Protein AF-A0A5N9DXM7-F1 (afdb_monomer)

Structure (mmCIF, N/CA/C/O backbone):
data_AF-A0A5N9DXM7-F1
#
_entry.id   AF-A0A5N9DXM7-F1
#
loop_
_atom_site.group_PDB
_atom_site.id
_atom_site.type_symbol
_atom_site.label_atom_id
_atom_site.label_alt_id
_atom_site.label_comp_id
_atom_site.label_asym_id
_atom_site.label_entity_id
_atom_site.label_seq_id
_atom_site.pdbx_PDB_ins_code
_atom_site.Cartn_x
_atom_site.Cartn_y
_atom_site.Cartn_z
_atom_site.occupancy
_atom_site.B_iso_or_equiv
_atom_site.auth_seq_id
_atom_site.auth_comp_id
_atom_site.auth_asym_id
_atom_site.auth_atom_id
_atom_site.pdbx_PDB_model_num
ATOM 1 N N . MET A 1 1 ? -6.124 -7.887 -9.034 1.00 94.44 1 MET A N 1
ATOM 2 C CA . MET A 1 1 ? -6.059 -6.763 -10.009 1.00 94.44 1 MET A CA 1
ATOM 3 C C . MET A 1 1 ? -5.107 -5.729 -9.440 1.00 94.44 1 MET A C 1
ATOM 5 O O . MET A 1 1 ? -5.046 -5.665 -8.226 1.00 94.44 1 MET A O 1
ATOM 9 N N . ALA A 1 2 ? -4.367 -4.974 -10.249 1.00 96.19 2 ALA A N 1
ATOM 10 C CA . ALA A 1 2 ? -3.411 -3.991 -9.736 1.00 96.19 2 ALA A CA 1
ATOM 11 C C . ALA A 1 2 ? -3.694 -2.6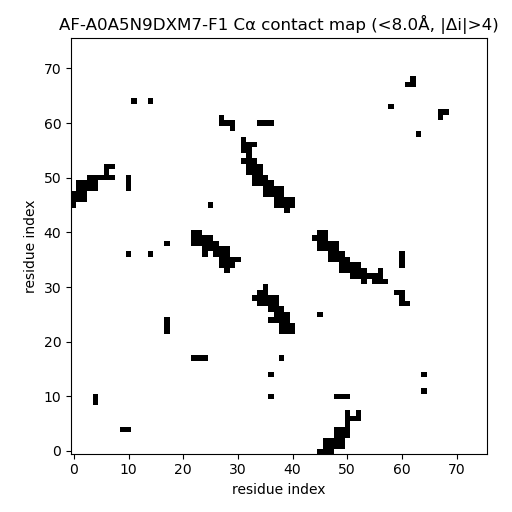09 -10.327 1.00 96.19 2 ALA A C 1
ATOM 13 O O . ALA A 1 2 ? -4.033 -2.503 -11.509 1.00 96.19 2 ALA A O 1
ATOM 14 N N . TRP A 1 3 ? -3.577 -1.579 -9.499 1.00 97.50 3 TRP A N 1
ATOM 15 C CA . TRP A 1 3 ? -3.766 -0.185 -9.861 1.00 97.50 3 TRP A CA 1
ATOM 16 C C . TRP A 1 3 ? -2.556 0.623 -9.401 1.00 97.50 3 TRP A C 1
ATOM 18 O O . TRP A 1 3 ? -2.209 0.613 -8.221 1.00 97.50 3 TRP A O 1
ATOM 28 N N . GLU A 1 4 ? -1.922 1.309 -10.344 1.00 97.94 4 GLU A N 1
ATOM 29 C CA . GLU A 1 4 ? -0.767 2.160 -10.077 1.00 97.94 4 GLU A CA 1
ATOM 30 C C . GLU A 1 4 ? -1.228 3.535 -9.583 1.00 97.94 4 GLU A C 1
ATOM 32 O O . GLU A 1 4 ? -2.113 4.153 -10.181 1.00 97.94 4 GLU A O 1
ATOM 37 N N . LEU A 1 5 ? -0.640 4.000 -8.487 1.00 98.06 5 LEU A N 1
ATOM 38 C CA . LEU A 1 5 ? -0.788 5.355 -7.967 1.00 98.06 5 LEU A CA 1
ATOM 39 C C . LEU A 1 5 ? 0.443 6.189 -8.338 1.00 98.06 5 LEU A C 1
ATOM 41 O O . LEU A 1 5 ? 1.480 5.665 -8.738 1.00 98.06 5 LEU A O 1
ATOM 45 N N . SER A 1 6 ? 0.326 7.503 -8.201 1.00 97.56 6 SER A N 1
ATOM 46 C CA . SER A 1 6 ? 1.331 8.457 -8.673 1.00 97.56 6 SER A CA 1
ATOM 47 C C . SER A 1 6 ? 2.586 8.470 -7.802 1.00 97.56 6 SER A C 1
ATOM 49 O O . SER A 1 6 ? 3.691 8.589 -8.326 1.00 97.56 6 SER A O 1
ATOM 51 N N . ASP A 1 7 ? 2.421 8.396 -6.476 1.00 97.38 7 ASP A N 1
ATOM 52 C CA . ASP A 1 7 ? 3.513 8.504 -5.509 1.00 97.38 7 ASP A CA 1
ATOM 53 C C . ASP A 1 7 ? 3.144 7.959 -4.111 1.00 97.38 7 ASP A C 1
ATOM 55 O O . ASP A 1 7 ? 2.022 7.521 -3.834 1.00 97.38 7 ASP A O 1
ATOM 59 N N . MET A 1 8 ? 4.124 7.986 -3.202 1.00 97.19 8 MET A N 1
ATOM 60 C CA . MET A 1 8 ? 3.974 7.522 -1.822 1.00 97.19 8 MET A CA 1
ATOM 61 C C . MET A 1 8 ? 2.935 8.309 -1.016 1.00 97.19 8 MET A C 1
ATOM 63 O O . MET A 1 8 ? 2.337 7.754 -0.092 1.00 97.19 8 MET A O 1
ATOM 67 N N . ASP A 1 9 ? 2.701 9.583 -1.326 1.00 97.44 9 ASP A N 1
ATOM 68 C CA . ASP A 1 9 ? 1.707 10.375 -0.607 1.00 97.44 9 ASP A CA 1
ATOM 69 C C . ASP A 1 9 ? 0.287 9.999 -1.046 1.00 97.44 9 ASP A C 1
ATOM 71 O O . ASP A 1 9 ? -0.598 9.874 -0.194 1.00 97.44 9 ASP A O 1
ATOM 75 N N . GLU A 1 10 ? 0.078 9.690 -2.329 1.00 98.25 10 GLU A N 1
ATOM 76 C CA . GLU A 1 10 ? -1.176 9.108 -2.812 1.00 98.25 10 GLU A CA 1
ATOM 77 C C . GLU A 1 10 ? -1.434 7.723 -2.197 1.00 98.25 10 GLU A C 1
ATOM 79 O O . GLU A 1 10 ? -2.553 7.443 -1.763 1.00 98.25 10 GLU A O 1
ATOM 84 N N . LEU A 1 11 ? -0.403 6.881 -2.057 1.00 97.81 11 LEU A N 1
ATOM 85 C CA . LEU A 1 11 ? -0.538 5.575 -1.403 1.00 97.81 11 LEU A CA 1
ATOM 86 C C . LEU A 1 11 ? -0.875 5.696 0.095 1.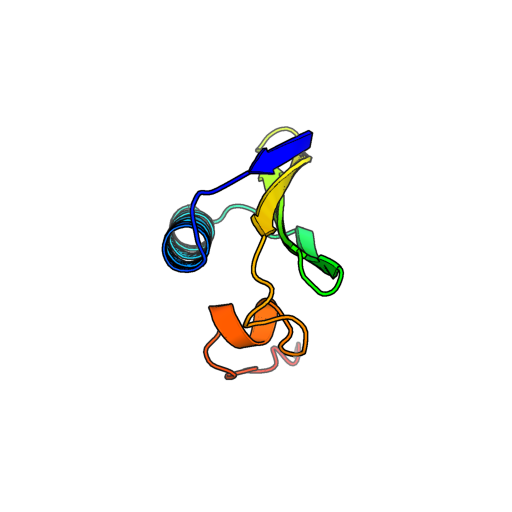00 97.81 11 LEU A C 1
ATOM 88 O O . LEU A 1 11 ? -1.733 4.963 0.590 1.00 97.81 11 LEU A O 1
ATOM 92 N N . LYS A 1 12 ? -0.266 6.644 0.823 1.00 97.75 12 LYS A N 1
ATOM 93 C CA . LYS A 1 12 ? -0.639 6.949 2.221 1.00 97.75 12 LYS A CA 1
ATOM 94 C C . LYS A 1 12 ? -2.080 7.437 2.328 1.00 97.75 12 LYS A C 1
ATOM 96 O O . LYS A 1 12 ? -2.796 7.043 3.247 1.00 97.75 12 LYS A O 1
ATOM 101 N N . HIS A 1 13 ? -2.512 8.286 1.397 1.00 98.19 13 HIS A N 1
ATOM 102 C CA . HIS A 1 13 ? -3.889 8.762 1.360 1.00 98.19 13 HIS A CA 1
ATOM 103 C C . HIS A 1 13 ? -4.867 7.612 1.083 1.00 98.19 13 HIS A C 1
ATOM 105 O O . HIS A 1 13 ? -5.859 7.472 1.796 1.00 98.19 13 HIS A O 1
ATOM 111 N N . ALA A 1 14 ? -4.562 6.739 0.120 1.00 98.06 14 ALA A N 1
ATOM 112 C CA . ALA A 1 14 ? -5.354 5.544 -0.155 1.00 98.06 14 ALA A CA 1
ATOM 113 C C . ALA A 1 14 ? -5.436 4.616 1.068 1.00 98.06 14 ALA A C 1
ATOM 115 O O . ALA A 1 14 ? -6.520 4.150 1.411 1.00 98.06 14 ALA A O 1
ATOM 116 N N . TYR A 1 15 ? -4.322 4.409 1.778 1.00 98.12 15 TYR A N 1
ATOM 117 C CA . TYR A 1 15 ? -4.301 3.665 3.037 1.00 98.12 15 TYR A CA 1
ATOM 118 C C . TYR A 1 15 ? -5.236 4.276 4.092 1.00 98.12 15 TYR A C 1
ATOM 120 O O . TYR A 1 15 ? -6.008 3.550 4.715 1.00 98.12 15 TYR A O 1
ATOM 128 N N . GLN A 1 16 ? -5.244 5.603 4.251 1.00 98.12 16 GLN A N 1
ATOM 129 C CA . GLN A 1 16 ? -6.169 6.264 5.176 1.00 98.12 16 GLN A CA 1
ATOM 130 C C . GLN A 1 16 ? -7.635 6.073 4.760 1.00 98.12 16 GLN A C 1
ATOM 132 O O . GLN A 1 16 ? -8.468 5.754 5.602 1.00 98.12 16 GLN A O 1
ATOM 137 N N . VAL A 1 17 ? -7.950 6.185 3.466 1.00 97.81 17 VAL A N 1
ATOM 138 C CA . VAL A 1 17 ? -9.306 5.934 2.943 1.00 97.81 17 VAL A CA 1
ATOM 139 C C . VAL A 1 17 ? -9.753 4.498 3.227 1.00 97.81 17 VAL A C 1
ATOM 141 O O . VAL A 1 17 ? -10.900 4.279 3.617 1.00 97.81 17 VAL A O 1
ATOM 144 N N . VAL A 1 18 ? -8.859 3.522 3.064 1.00 97.62 18 VAL A N 1
ATOM 145 C CA . VAL A 1 18 ? -9.110 2.106 3.377 1.00 97.62 18 VAL A CA 1
ATOM 146 C C . VAL A 1 18 ? -9.456 1.928 4.858 1.00 97.62 18 VAL A C 1
ATOM 148 O O . VAL A 1 18 ? -10.464 1.290 5.167 1.00 97.62 18 VAL A O 1
ATOM 151 N N . LEU A 1 19 ? -8.688 2.545 5.763 1.00 96.88 19 LEU A N 1
ATOM 152 C CA . LEU A 1 19 ? -8.958 2.515 7.204 1.00 96.88 19 LEU A CA 1
ATOM 153 C C . LEU A 1 19 ? -10.292 3.187 7.560 1.00 96.88 19 LEU A C 1
ATOM 155 O O . LEU A 1 19 ? -11.107 2.595 8.267 1.00 96.88 19 LEU A O 1
ATOM 159 N N . ASP A 1 20 ? -10.540 4.389 7.038 1.00 98.00 20 ASP A N 1
ATOM 160 C CA . ASP A 1 20 ? -11.736 5.188 7.341 1.00 98.00 20 ASP A CA 1
ATOM 161 C C . ASP A 1 20 ? -13.034 4.501 6.889 1.00 98.00 20 ASP A C 1
ATOM 163 O O . ASP A 1 20 ? -14.096 4.716 7.474 1.00 98.00 20 ASP A O 1
ATOM 167 N N . ASN A 1 21 ? -12.954 3.655 5.857 1.00 97.25 21 ASN A N 1
ATOM 168 C CA . ASN A 1 21 ? -14.087 2.904 5.314 1.00 97.25 21 ASN A CA 1
ATOM 169 C C . ASN A 1 21 ? -14.136 1.446 5.792 1.00 97.25 21 ASN A C 1
ATOM 171 O O . ASN A 1 21 ? -14.999 0.692 5.340 1.00 97.25 21 ASN A O 1
ATOM 175 N N . ASN A 1 22 ? -13.243 1.046 6.704 1.00 96.12 22 ASN A N 1
ATOM 176 C CA . ASN A 1 22 ? -13.165 -0.313 7.240 1.00 96.12 22 ASN A CA 1
ATOM 177 C C . ASN A 1 22 ? -13.061 -1.384 6.130 1.00 96.12 22 ASN A C 1
ATOM 179 O O . ASN A 1 22 ? -13.675 -2.451 6.211 1.00 96.12 22 ASN A O 1
ATOM 183 N N . VAL A 1 23 ? -12.305 -1.065 5.076 1.00 97.62 23 VAL A N 1
ATOM 184 C CA . VAL A 1 23 ? -11.979 -1.983 3.981 1.00 97.62 23 VAL A CA 1
ATOM 185 C C . VAL A 1 23 ? -10.908 -2.960 4.467 1.00 97.62 23 VAL A C 1
ATOM 187 O O . VAL A 1 23 ? -9.971 -2.574 5.167 1.00 97.62 23 VAL A O 1
ATOM 190 N N . GLU A 1 24 ? -11.041 -4.240 4.117 1.00 97.69 24 GLU A N 1
ATOM 191 C CA . GLU A 1 24 ? -10.084 -5.267 4.533 1.00 97.69 24 GLU A CA 1
ATOM 192 C C . GLU A 1 24 ? -8.726 -5.037 3.864 1.00 97.69 24 GLU A C 1
ATOM 194 O O . GLU A 1 24 ? -8.622 -5.044 2.637 1.00 97.69 24 GLU A O 1
ATOM 199 N N . ILE A 1 25 ? -7.676 -4.898 4.676 1.00 97.88 25 ILE A N 1
ATOM 200 C CA . 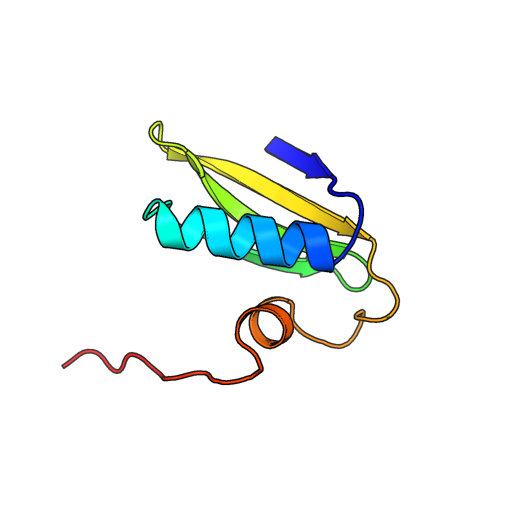ILE A 1 25 ? -6.288 -4.946 4.217 1.00 97.88 25 ILE A CA 1
ATOM 201 C C . ILE A 1 25 ? -5.860 -6.413 4.189 1.00 97.88 25 ILE A C 1
ATOM 203 O O . ILE A 1 25 ? -5.676 -7.036 5.234 1.00 97.88 25 ILE A O 1
ATOM 207 N N . ALA A 1 26 ? -5.686 -6.954 2.986 1.00 97.69 26 ALA A N 1
ATOM 208 C CA . ALA A 1 26 ? -5.233 -8.323 2.767 1.00 97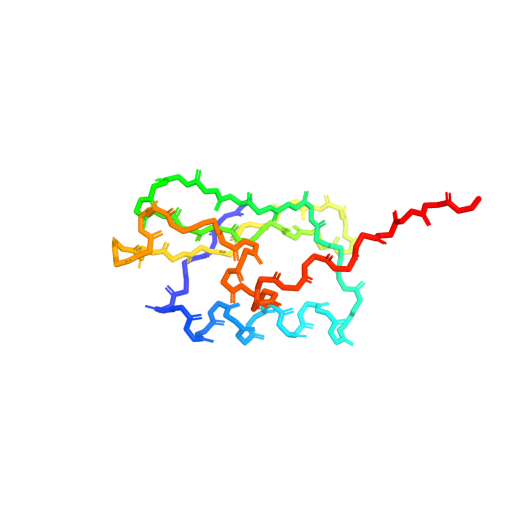.69 26 ALA A CA 1
ATOM 209 C C . ALA A 1 26 ? -3.718 -8.479 2.988 1.00 97.69 26 ALA A C 1
ATOM 211 O O . ALA A 1 26 ? -3.251 -9.571 3.314 1.00 97.69 26 ALA A O 1
ATOM 212 N N . GLY A 1 27 ? -2.942 -7.398 2.843 1.00 97.38 27 GLY A N 1
ATOM 213 C CA . GLY A 1 27 ? -1.506 -7.424 3.105 1.00 97.38 27 GLY A CA 1
ATOM 214 C C . GLY A 1 27 ? -0.734 -6.221 2.573 1.00 97.38 27 GLY A C 1
ATOM 215 O O . GLY A 1 27 ? -1.286 -5.298 1.976 1.00 97.38 27 GLY A O 1
ATOM 216 N N . PHE A 1 28 ? 0.580 -6.264 2.784 1.00 97.50 28 PHE A N 1
ATOM 217 C CA . PHE A 1 28 ? 1.535 -5.271 2.302 1.00 97.50 28 PHE A CA 1
ATOM 218 C C . PHE A 1 28 ? 2.563 -5.971 1.405 1.00 97.50 28 PHE A C 1
ATOM 220 O O . PHE A 1 28 ? 3.314 -6.831 1.865 1.00 97.50 28 PHE A O 1
ATOM 227 N N . GLY A 1 29 ? 2.576 -5.612 0.126 1.00 93.81 29 GLY A N 1
ATOM 228 C CA . GLY A 1 29 ? 3.561 -6.024 -0.861 1.00 93.81 29 GLY A CA 1
ATOM 229 C C . GLY A 1 29 ? 4.826 -5.195 -0.760 1.00 93.81 29 GLY A C 1
ATOM 230 O O . GLY A 1 29 ? 4.798 -3.970 -0.894 1.00 93.81 29 GLY A O 1
ATOM 231 N N . ASP A 1 30 ? 5.944 -5.883 -0.565 1.00 90.12 30 ASP A N 1
ATOM 232 C CA . ASP A 1 30 ? 7.271 -5.307 -0.703 1.00 90.12 30 ASP A CA 1
ATOM 233 C C . ASP A 1 30 ? 8.042 -6.082 -1.773 1.00 90.12 30 ASP A C 1
ATOM 235 O O . ASP A 1 30 ? 8.443 -7.234 -1.581 1.00 90.12 30 ASP A O 1
ATOM 239 N N . HIS A 1 31 ? 8.200 -5.452 -2.933 1.00 90.31 31 HIS A N 1
ATOM 240 C CA . HIS A 1 31 ? 8.896 -6.005 -4.089 1.00 90.31 31 HIS A CA 1
ATOM 241 C C . HIS A 1 31 ? 10.121 -5.145 -4.431 1.00 90.31 31 HIS A C 1
ATOM 243 O O . HIS A 1 31 ? 10.418 -4.884 -5.596 1.00 90.31 31 HIS A O 1
ATOM 249 N N . GLY A 1 32 ? 10.837 -4.683 -3.398 1.00 91.75 32 GLY A N 1
ATOM 250 C CA . GLY A 1 32 ? 12.009 -3.826 -3.543 1.00 91.75 32 GLY A CA 1
ATOM 251 C C . GLY A 1 32 ? 11.590 -2.420 -3.951 1.00 91.75 32 GLY A C 1
ATOM 252 O O . GLY A 1 32 ? 11.054 -1.675 -3.135 1.00 91.75 32 GLY A O 1
ATOM 253 N N . VAL A 1 33 ? 11.818 -2.060 -5.215 1.00 94.38 33 VAL A N 1
ATOM 254 C CA . VAL A 1 33 ? 11.472 -0.729 -5.742 1.00 94.38 33 VAL A CA 1
ATOM 255 C C . VAL A 1 33 ? 9.971 -0.529 -5.935 1.00 94.38 33 VAL A C 1
ATOM 257 O O . VAL A 1 33 ? 9.552 0.595 -6.156 1.00 94.38 33 VAL A O 1
ATOM 260 N N . THR A 1 34 ? 9.153 -1.576 -5.835 1.00 97.00 34 THR A N 1
ATOM 261 C CA . THR A 1 34 ? 7.689 -1.466 -5.886 1.00 97.00 34 THR A CA 1
ATOM 262 C C . THR A 1 34 ? 7.094 -1.729 -4.510 1.00 97.00 34 THR A C 1
ATOM 264 O O . THR A 1 34 ? 7.453 -2.706 -3.843 1.00 97.00 34 THR A O 1
ATOM 267 N N . LYS A 1 35 ? 6.161 -0.868 -4.095 1.00 97.81 35 LYS A N 1
ATOM 268 C CA . LYS A 1 35 ? 5.413 -0.995 -2.838 1.00 97.81 35 LYS A CA 1
ATOM 269 C C . LYS A 1 35 ? 3.929 -1.124 -3.154 1.00 97.81 35 LYS A C 1
ATOM 271 O O . LYS A 1 35 ? 3.414 -0.315 -3.919 1.00 97.81 35 LYS A O 1
ATOM 276 N N . GLY A 1 36 ? 3.260 -2.118 -2.570 1.00 97.88 36 GLY A N 1
ATOM 277 C CA . GLY A 1 36 ? 1.855 -2.431 -2.848 1.00 97.88 36 GLY A CA 1
ATOM 278 C C . GLY A 1 36 ? 1.017 -2.602 -1.583 1.00 97.88 36 GLY A C 1
ATOM 27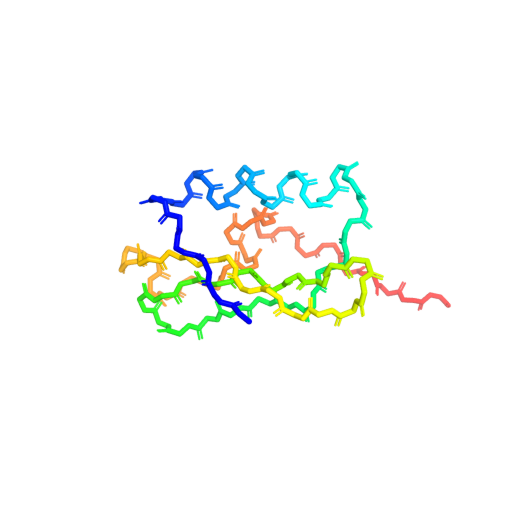9 O O . GLY A 1 36 ? 1.410 -3.308 -0.660 1.00 97.88 36 GLY A O 1
ATOM 280 N N . LEU A 1 37 ? -0.155 -1.980 -1.521 1.00 98.38 37 LEU A N 1
ATOM 281 C CA . LEU A 1 37 ? -1.175 -2.228 -0.505 1.00 98.38 37 LEU A CA 1
ATOM 282 C C . LEU A 1 37 ? -2.241 -3.154 -1.096 1.00 98.38 37 LEU A C 1
ATOM 284 O O . LEU A 1 37 ? -2.905 -2.787 -2.063 1.00 98.38 37 LEU A O 1
ATOM 288 N N . TYR A 1 38 ? -2.427 -4.331 -0.505 1.00 98.44 38 TYR A N 1
ATOM 289 C CA . TYR A 1 38 ? -3.456 -5.277 -0.927 1.00 98.44 38 TYR A CA 1
ATOM 290 C C . TYR A 1 38 ? -4.720 -5.070 -0.101 1.00 98.44 38 TYR A C 1
ATOM 292 O O . TYR A 1 38 ? -4.677 -5.111 1.130 1.00 98.44 38 TYR A O 1
ATOM 300 N N . ILE A 1 39 ? -5.849 -4.891 -0.780 1.00 98.44 39 ILE A N 1
ATOM 301 C CA . ILE A 1 39 ? -7.176 -4.750 -0.180 1.00 98.44 39 ILE A CA 1
ATOM 302 C C . ILE A 1 39 ? -8.155 -5.758 -0.779 1.00 98.44 39 ILE A C 1
ATOM 304 O O . ILE A 1 39 ? -7.959 -6.216 -1.907 1.00 98.44 39 ILE A O 1
ATOM 308 N N . ARG A 1 40 ? -9.229 -6.082 -0.052 1.00 98.31 40 ARG A N 1
ATOM 309 C CA . ARG A 1 40 ? -10.388 -6.774 -0.632 1.00 98.31 40 ARG A CA 1
ATOM 310 C C . ARG A 1 40 ? -11.548 -5.820 -0.827 1.00 98.31 40 ARG A C 1
ATOM 312 O O . ARG A 1 40 ? -11.905 -5.071 0.081 1.00 98.31 40 ARG A O 1
ATOM 319 N N . ASP A 1 41 ? -12.155 -5.883 -2.003 1.00 95.75 41 ASP A N 1
ATOM 320 C CA . ASP A 1 41 ? -13.449 -5.251 -2.224 1.00 95.75 41 ASP A CA 1
ATOM 321 C C . ASP A 1 41 ? -14.578 -6.015 -1.487 1.00 95.75 41 ASP A C 1
ATOM 323 O O . ASP A 1 41 ? -14.345 -7.096 -0.932 1.00 95.75 41 ASP A O 1
ATOM 327 N N . PRO A 1 42 ? -15.813 -5.482 -1.455 1.00 95.25 42 PRO A N 1
ATOM 328 C CA . PRO A 1 42 ? -16.940 -6.146 -0.795 1.00 95.25 42 PRO A CA 1
ATOM 329 C C . PRO A 1 42 ? -17.299 -7.532 -1.353 1.00 95.25 42 PRO A C 1
ATOM 331 O O . PRO A 1 42 ? -17.930 -8.317 -0.647 1.00 95.25 42 PRO A O 1
ATOM 334 N N . ASP A 1 43 ? -16.900 -7.839 -2.590 1.00 96.81 43 ASP A N 1
ATOM 335 C CA . ASP A 1 43 ? -17.098 -9.145 -3.223 1.00 96.81 43 ASP A CA 1
ATOM 336 C C . ASP A 1 43 ? -15.952 -10.128 -2.889 1.00 96.81 43 ASP A C 1
ATOM 338 O O . ASP A 1 43 ? -15.975 -11.294 -3.292 1.00 96.81 43 ASP A O 1
ATOM 342 N N . GLY A 1 44 ? -14.956 -9.684 -2.114 1.00 95.94 44 GLY A N 1
ATOM 343 C CA . GLY A 1 44 ? -13.798 -10.464 -1.684 1.00 95.94 44 GLY A CA 1
ATOM 344 C C . GLY A 1 44 ? -12.670 -10.522 -2.716 1.00 95.94 44 GLY A C 1
ATOM 345 O O . GLY A 1 44 ? -11.720 -11.296 -2.534 1.00 95.94 44 GLY A O 1
ATOM 346 N N . ILE A 1 45 ? -12.760 -9.730 -3.788 1.00 97.19 45 ILE A N 1
ATOM 347 C CA . ILE A 1 45 ? -11.763 -9.669 -4.854 1.00 97.19 45 ILE A CA 1
ATOM 348 C C . ILE A 1 45 ? -10.566 -8.859 -4.364 1.00 97.19 45 ILE A C 1
ATOM 350 O O . ILE A 1 45 ? -10.702 -7.739 -3.877 1.00 97.19 45 ILE A O 1
ATOM 354 N N . GLU A 1 46 ? -9.376 -9.433 -4.522 1.00 98.06 46 GLU A N 1
ATOM 355 C CA . GLU A 1 46 ? -8.130 -8.783 -4.133 1.00 98.06 46 GLU A CA 1
ATOM 356 C C . GLU A 1 46 ? -7.674 -7.755 -5.182 1.00 98.06 46 GLU A C 1
ATOM 358 O O . GLU A 1 46 ? -7.537 -8.040 -6.388 1.00 98.06 46 GLU A O 1
ATOM 363 N N . ILE A 1 47 ? -7.421 -6.544 -4.695 1.00 97.88 47 ILE A N 1
ATOM 364 C CA . ILE A 1 47 ? -6.930 -5.399 -5.452 1.00 97.88 47 ILE A CA 1
ATOM 365 C C . ILE A 1 47 ? -5.626 -4.932 -4.808 1.00 97.88 47 ILE A C 1
ATOM 367 O O . ILE A 1 47 ? -5.560 -4.728 -3.601 1.00 97.88 47 ILE A O 1
ATOM 371 N N . GLU A 1 48 ? -4.596 -4.743 -5.621 1.00 98.31 48 GLU A N 1
ATOM 372 C CA . GLU A 1 48 ? -3.330 -4.138 -5.227 1.00 98.31 48 GLU A CA 1
ATOM 373 C C . GLU A 1 48 ? -3.314 -2.669 -5.658 1.00 98.31 48 GLU A C 1
ATOM 375 O O . GLU A 1 48 ? -3.531 -2.359 -6.829 1.00 98.31 48 GLU A O 1
ATOM 380 N N . LEU A 1 49 ? -3.043 -1.771 -4.717 1.00 98.31 49 LEU A N 1
ATOM 381 C CA . LEU A 1 49 ? -2.728 -0.369 -4.975 1.00 98.31 49 LEU A CA 1
ATOM 382 C C . LEU A 1 49 ? -1.217 -0.212 -4.839 1.00 98.31 49 LEU A C 1
ATOM 384 O O . LEU A 1 49 ? -0.697 -0.380 -3.737 1.00 98.31 49 LEU A O 1
ATOM 388 N N . PHE A 1 50 ? -0.502 0.063 -5.926 1.00 98.31 50 PHE A N 1
ATOM 389 C CA . PHE A 1 50 ? 0.962 0.058 -5.910 1.00 98.31 50 PHE A CA 1
ATOM 390 C C . PHE A 1 50 ? 1.579 1.328 -6.475 1.00 98.31 50 PHE A C 1
ATOM 392 O O . PHE A 1 50 ? 0.939 2.075 -7.207 1.00 98.31 50 PHE A O 1
ATOM 399 N N . ILE A 1 51 ? 2.848 1.537 -6.139 1.00 98.25 51 ILE A N 1
ATOM 400 C CA . ILE A 1 51 ? 3.704 2.594 -6.679 1.00 98.25 51 ILE A CA 1
ATOM 401 C C . ILE A 1 51 ? 5.101 2.049 -6.959 1.00 98.25 51 ILE A C 1
ATOM 403 O O . ILE A 1 51 ? 5.567 1.127 -6.277 1.00 98.25 51 ILE A O 1
ATOM 407 N N . GLU A 1 52 ? 5.802 2.667 -7.904 1.00 97.81 52 GLU A N 1
ATOM 408 C CA . GLU A 1 52 ? 7.261 2.605 -7.956 1.00 97.81 52 GLU A CA 1
ATOM 409 C C . GLU A 1 52 ? 7.837 3.629 -6.964 1.00 97.81 52 GLU A C 1
ATOM 411 O O . GLU A 1 52 ? 7.539 4.818 -7.021 1.00 97.81 52 GLU A O 1
ATOM 416 N N . ALA A 1 53 ? 8.641 3.153 -6.021 1.00 96.62 53 ALA A N 1
ATOM 417 C CA . ALA A 1 53 ? 9.231 3.912 -4.927 1.00 96.62 53 ALA A CA 1
ATOM 418 C C . ALA A 1 53 ? 10.682 3.450 -4.661 1.00 96.62 53 ALA A C 1
ATOM 420 O O . ALA A 1 53 ? 10.964 2.839 -3.618 1.00 96.62 53 ALA A O 1
ATOM 421 N N . PRO A 1 54 ? 11.632 3.699 -5.589 1.00 96.38 54 PRO A N 1
ATOM 422 C CA . PRO A 1 54 ? 13.022 3.261 -5.448 1.00 96.38 54 PRO A CA 1
ATOM 423 C C . PRO A 1 54 ? 13.715 3.847 -4.211 1.00 96.38 54 PRO A C 1
ATOM 425 O O . PRO A 1 54 ? 14.584 3.213 -3.616 1.00 96.38 54 PRO A O 1
ATOM 428 N N . GLU A 1 55 ? 13.312 5.040 -3.775 1.00 95.75 55 GLU A N 1
ATOM 429 C CA . GLU A 1 55 ? 13.818 5.695 -2.570 1.00 95.75 55 GLU A CA 1
ATOM 430 C C . GLU A 1 55 ? 13.454 4.949 -1.275 1.00 95.75 55 GLU A C 1
ATOM 432 O O . GLU A 1 55 ? 14.118 5.129 -0.252 1.00 95.75 55 GLU A O 1
ATOM 437 N N . PHE A 1 56 ? 12.452 4.066 -1.333 1.00 94.50 56 PHE A N 1
ATOM 438 C CA . PHE A 1 56 ? 11.996 3.231 -0.225 1.00 94.50 56 PHE A CA 1
ATOM 439 C C . PHE A 1 56 ? 12.354 1.751 -0.401 1.00 94.50 56 PHE A C 1
ATOM 441 O O . PHE A 1 56 ? 11.827 0.918 0.333 1.00 94.50 56 PHE A O 1
ATOM 448 N N . GLU A 1 57 ? 13.269 1.392 -1.312 1.00 95.44 57 GLU A N 1
ATOM 449 C CA . GLU A 1 57 ? 13.616 -0.007 -1.628 1.00 95.44 57 GLU A CA 1
ATOM 450 C C . GLU A 1 57 ? 13.830 -0.875 -0.375 1.00 95.44 57 GLU A C 1
ATOM 452 O O . GLU A 1 57 ? 13.358 -2.007 -0.302 1.00 95.44 57 GLU A O 1
ATOM 457 N N . LYS A 1 58 ? 14.489 -0.319 0.646 1.00 95.31 58 LYS A N 1
ATOM 458 C CA . LYS A 1 58 ? 14.879 -1.029 1.875 1.00 95.31 58 LYS A CA 1
ATOM 459 C C . LYS A 1 58 ? 13.910 -0.865 3.045 1.00 95.31 58 LYS A C 1
ATOM 461 O O . LYS A 1 58 ? 14.172 -1.420 4.109 1.00 95.31 58 LYS A O 1
ATOM 466 N N . THR A 1 59 ? 12.845 -0.088 2.880 1.00 94.62 59 THR A N 1
ATOM 467 C CA . THR A 1 59 ? 11.877 0.185 3.944 1.00 94.62 59 THR A CA 1
ATOM 468 C C . THR A 1 59 ? 10.573 -0.559 3.647 1.00 94.62 59 THR A C 1
ATOM 470 O O . THR A 1 59 ? 9.971 -0.324 2.594 1.00 94.62 59 THR A O 1
ATOM 473 N N . PRO A 1 60 ? 10.111 -1.444 4.548 1.00 95.31 60 PRO A N 1
ATOM 474 C CA . PRO A 1 60 ? 8.828 -2.120 4.394 1.00 95.31 60 PRO A CA 1
ATOM 475 C C . PRO A 1 60 ? 7.671 -1.132 4.288 1.00 95.31 60 PRO A C 1
ATOM 477 O O . PRO A 1 60 ? 7.579 -0.200 5.088 1.00 95.31 60 PRO A O 1
ATOM 480 N N . LEU A 1 61 ? 6.737 -1.361 3.358 1.00 95.88 61 LEU A N 1
ATOM 481 C CA . LEU A 1 61 ? 5.584 -0.468 3.177 1.00 95.88 61 LEU A CA 1
ATOM 482 C C . LEU A 1 61 ? 4.789 -0.280 4.479 1.00 95.88 61 LEU A C 1
ATOM 484 O O . LEU A 1 61 ? 4.398 0.836 4.810 1.00 95.88 61 LEU A O 1
ATOM 488 N N . GLN A 1 62 ? 4.594 -1.355 5.246 1.00 95.88 62 GLN A N 1
ATOM 489 C CA . GLN A 1 62 ? 3.887 -1.286 6.524 1.00 95.88 62 GLN A CA 1
ATOM 490 C C . GLN A 1 62 ? 4.546 -0.295 7.497 1.00 95.88 62 GLN A C 1
ATOM 492 O O . GLN A 1 62 ? 3.845 0.436 8.194 1.00 95.88 62 GLN A O 1
ATOM 497 N N . GLU A 1 63 ? 5.878 -0.232 7.538 1.00 95.06 63 GLU A N 1
ATOM 498 C CA . GLU A 1 63 ? 6.605 0.712 8.393 1.00 95.06 63 GLU A CA 1
ATOM 499 C C . GLU A 1 63 ? 6.354 2.159 7.952 1.00 95.06 63 GLU A C 1
ATOM 501 O O . GLU A 1 63 ? 6.093 3.022 8.790 1.00 95.06 63 GLU A O 1
ATOM 506 N N . ILE A 1 64 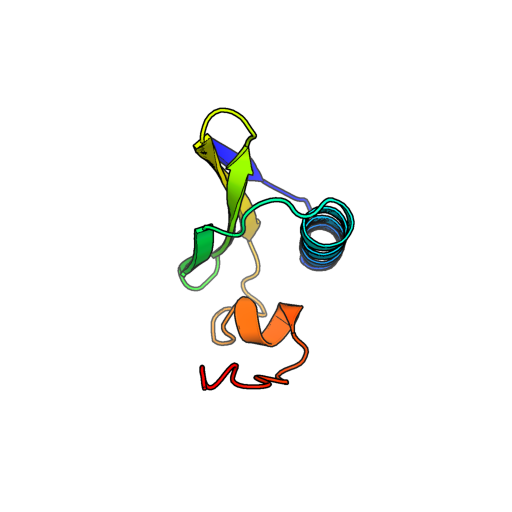? 6.349 2.402 6.638 1.00 94.88 64 ILE A N 1
ATOM 507 C CA . ILE A 1 64 ? 6.097 3.721 6.041 1.00 94.88 64 ILE A CA 1
ATOM 508 C C . ILE A 1 64 ? 4.680 4.205 6.369 1.00 94.88 64 ILE A C 1
ATOM 510 O O . ILE A 1 64 ? 4.499 5.356 6.766 1.00 94.88 64 I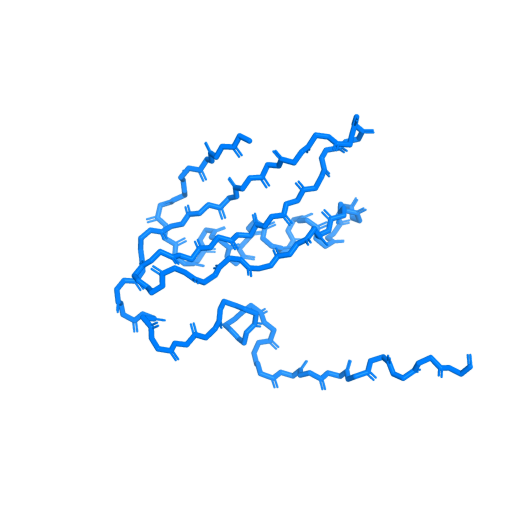LE A O 1
ATOM 514 N N . LEU A 1 65 ? 3.682 3.329 6.229 1.00 95.19 65 LEU A N 1
ATOM 515 C CA . LEU A 1 65 ? 2.270 3.669 6.426 1.00 95.19 65 LEU A CA 1
ATOM 516 C C . LEU A 1 65 ? 1.883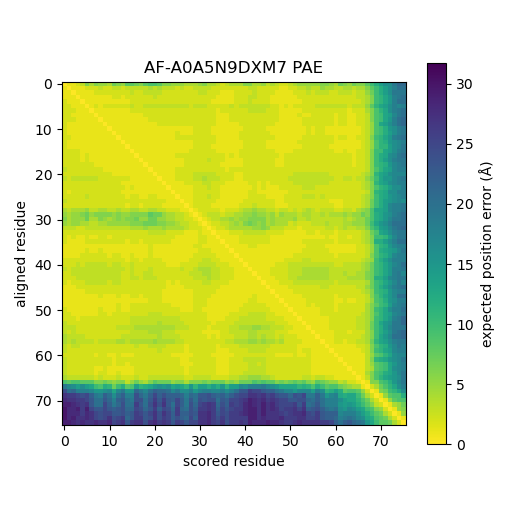 3.822 7.903 1.00 95.19 65 LEU A C 1
ATOM 518 O O . LEU A 1 65 ? 0.997 4.607 8.229 1.00 95.19 65 LEU A O 1
ATOM 522 N N . THR A 1 66 ? 2.544 3.096 8.807 1.00 91.94 66 THR A N 1
ATOM 523 C CA . THR A 1 66 ? 2.242 3.122 10.253 1.00 91.94 66 THR A CA 1
ATOM 524 C C . THR A 1 66 ? 3.172 4.033 11.059 1.00 91.94 66 THR A C 1
ATOM 526 O O . THR A 1 66 ? 3.020 4.157 12.276 1.00 91.94 66 THR A O 1
ATOM 529 N N . GLY A 1 67 ? 4.166 4.652 10.413 1.00 84.56 67 GLY A N 1
ATOM 530 C CA . GLY A 1 67 ? 5.188 5.454 11.090 1.00 84.56 67 GLY A CA 1
ATOM 531 C C . GLY A 1 67 ? 6.029 4.641 12.082 1.00 84.56 67 GLY A C 1
ATOM 532 O O . GLY A 1 67 ? 6.410 5.161 13.129 1.00 84.56 67 GLY A O 1
ATOM 533 N N . GLY A 1 68 ? 6.252 3.351 11.804 1.00 65.06 68 GLY A N 1
ATOM 534 C CA . GLY A 1 68 ? 7.019 2.435 12.660 1.00 65.06 68 GLY A CA 1
ATOM 535 C C . GLY A 1 68 ? 6.351 2.053 13.987 1.00 65.06 68 GLY A C 1
ATOM 536 O O . GLY A 1 68 ? 6.966 1.367 14.806 1.00 65.06 68 GLY A O 1
ATOM 537 N N . THR A 1 69 ? 5.096 2.449 14.223 1.00 51.94 69 THR A N 1
ATOM 538 C CA . THR A 1 69 ? 4.377 2.075 15.447 1.00 51.94 69 THR A CA 1
ATOM 539 C C . THR A 1 69 ? 3.641 0.757 15.227 1.00 51.94 69 THR A C 1
ATOM 541 O O . THR A 1 69 ? 2.438 0.721 14.984 1.00 51.94 69 THR A O 1
ATOM 544 N N . LEU A 1 70 ? 4.364 -0.358 15.343 1.00 49.41 70 LEU A N 1
ATOM 545 C CA . LEU A 1 70 ? 3.738 -1.658 15.581 1.00 49.41 70 LEU A CA 1
ATOM 546 C C . LEU A 1 70 ? 3.183 -1.664 17.011 1.00 49.41 70 LEU A C 1
ATOM 548 O O . LEU A 1 70 ? 3.850 -2.109 17.944 1.00 49.41 70 LEU A O 1
ATOM 552 N N . GLN A 1 71 ? 1.961 -1.170 17.214 1.00 43.50 71 GLN A N 1
ATOM 553 C CA . GLN A 1 71 ? 1.216 -1.560 18.405 1.00 43.50 71 GLN A CA 1
ATOM 554 C C . GLN A 1 71 ? 0.696 -2.972 18.149 1.00 43.50 71 GLN A C 1
ATOM 556 O O . GLN A 1 71 ? -0.315 -3.174 17.482 1.00 43.50 71 GLN A O 1
ATOM 561 N N . GLY A 1 72 ? 1.474 -3.953 18.610 1.00 41.81 72 GLY A N 1
ATOM 562 C CA . GLY A 1 72 ? 1.104 -5.356 18.557 1.00 41.81 72 GLY A CA 1
ATOM 563 C C . GLY A 1 72 ? -0.275 -5.550 19.170 1.00 41.81 72 GLY A C 1
ATOM 564 O O . GLY A 1 72 ? -0.481 -5.289 20.352 1.00 41.81 72 GLY A O 1
ATOM 565 N N . THR A 1 73 ? -1.218 -6.022 18.366 1.00 39.34 73 THR A N 1
ATOM 566 C CA . THR A 1 73 ? -2.437 -6.626 18.888 1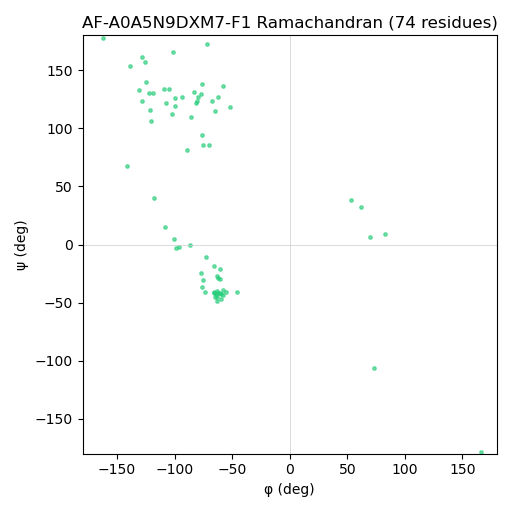.00 39.34 73 THR A CA 1
ATOM 567 C C . THR A 1 73 ? -2.048 -8.015 19.383 1.00 39.34 73 THR A C 1
ATOM 569 O O . THR A 1 73 ? -2.103 -9.001 18.652 1.00 39.34 73 THR A O 1
ATOM 572 N N . THR A 1 74 ? -1.566 -8.098 20.622 1.00 38.34 74 THR A N 1
ATOM 573 C CA . THR A 1 74 ? -1.673 -9.343 21.379 1.00 38.34 74 THR A CA 1
ATOM 574 C C . THR A 1 74 ? -3.159 -9.582 21.605 1.00 38.34 74 THR A C 1
ATOM 576 O O . THR A 1 74 ? -3.823 -8.763 22.236 1.00 38.34 74 THR A O 1
ATOM 579 N N . ALA A 1 75 ? -3.676 -10.658 21.019 1.00 44.59 75 ALA A N 1
ATOM 580 C CA . ALA A 1 75 ? -4.966 -11.210 21.387 1.00 44.59 75 ALA A CA 1
ATOM 581 C C . ALA A 1 75 ? -4.902 -11.673 22.853 1.00 44.59 75 ALA A C 1
ATOM 583 O O . ALA A 1 75 ? -3.980 -12.412 23.210 1.00 44.59 75 ALA A O 1
ATOM 584 N N . ASP A 1 76 ? -5.847 -11.201 23.666 1.00 43.88 76 ASP A N 1
ATOM 585 C CA . ASP A 1 76 ? -6.239 -11.840 24.929 1.00 43.88 76 ASP A CA 1
ATOM 586 C C . ASP A 1 76 ? -7.076 -13.102 24.655 1.00 43.88 76 ASP A C 1
ATOM 588 O O . ASP A 1 76 ? -7.844 -13.104 23.659 1.00 43.88 76 ASP A O 1
#

Foldseek 3Di:
DEDEDDDPVVVLVVVVVCVVVVWAFPDWDQPQQKTWTWTADPVRDIYIYMYRHNVCSPPGSVCVNVVNDPPDPPDD

Radius of gyration: 12.5 Å; Cα contacts (8 Å, |Δi|>4): 117; chains: 1; bounding box: 32×22×35 Å

Secondary structure (DSSP, 8-state):
-EEE-SSHHHHHHHHHHHHHTT-EEEEEEEETTEEEEEEE-TT--EEEEEEE-GGGTTS-HHHHHHTT--------

Mean predicted aligned error: 5.28 Å

pLDDT: mean 90.51, std 16.53, range [38.34, 98.44]

Solvent-accessible surface area (backbone atoms only — not comparable to full-atom values): 4469 Å² total; per-residue (Å²): 89,80,45,80,48,92,36,73,66,55,50,48,50,50,52,49,53,34,60,79,67,71,46,49,73,75,47,68,41,70,65,46,39,34,38,27,46,28,30,35,49,98,88,66,52,59,37,31,47,26,30,80,39,66,94,42,38,90,52,56,48,63,41,70,71,52,73,66,60,80,77,76,82,73,81,130

Sequence (76 aa):
MAWELSDMDELKHAYQVVLDNNVEIAGFGDHGVTKGLYIRDPDGIEIELFIEAPEFEKTPLQEILTGGTLQGTTAD

Nearest PDB structures (foldseek):
  1zsw-assembly1_A  TM=7.477E-01  e=1.424E-03  Bacillus cereus ATCC 14579
  2rk0-assembly1_A  TM=8.827E-01  e=4.485E-02  Parafrankia sp. EAN1pec
  2rk0-assembly1_B  TM=8.832E-01  e=6.678E-02  Parafrankia sp. EAN1pec
  3oaj-assembly1_A  TM=6.031E-01  e=7.478E-03  Bacillus subtilis subsp. subtilis str. 168
  3e5d-assembly1_A-2  TM=6.524E-01  e=1.893E-02  Listeria monocytogenes serotype 4b str. F2365